Protein AF-A0A376CNJ5-F1 (afdb_monomer_lite)

Secondary structure (DSSP, 8-state):
---B-TT--------TTSSGGGHHHHHHHHHHHHTTS--SHHHHHHHHHHHHHSTT-TTTT---SSHHHHHHHHHHHTTTTTTSEEETTEEE-HHHHHHHTSSSHHHHHHHHHHH--SSBTTBPBPTT---------S---

Radius of gyration: 15.8 Å; chains: 1; bounding box: 38×42×33 Å

Organism: NCBI:txid35756

Sequence (141 aa):
MATIDKRTKTLFFITSPRTPLRMIPEIELLVTRFTGADWDNKTQKAFMNVLVQTEHFQSANKNPRDPAFSARDRINRAPKALGFVNLDPVQLTDAGKELLSGQLEHEALLRQMLKFQLPSPYHKKNSNSRVVFGSNHILKF

Structure (mmCIF, N/CA/C/O backbone):
data_AF-A0A376CNJ5-F1
#
_entry.id   AF-A0A376CNJ5-F1
#
loop_
_atom_site.group_PDB
_atom_site.id
_atom_site.type_symbol
_atom_site.label_atom_id
_atom_site.label_alt_id
_atom_site.label_comp_id
_atom_site.label_asym_id
_atom_site.label_entity_id
_atom_site.label_seq_id
_atom_site.pdbx_PDB_ins_code
_atom_site.Cartn_x
_atom_site.Cartn_y
_atom_site.Cartn_z
_atom_site.occupancy
_atom_site.B_iso_or_equiv
_atom_site.auth_seq_id
_atom_site.auth_comp_id
_atom_site.auth_asym_id
_atom_site.auth_atom_id
_atom_site.pdbx_PDB_model_num
ATOM 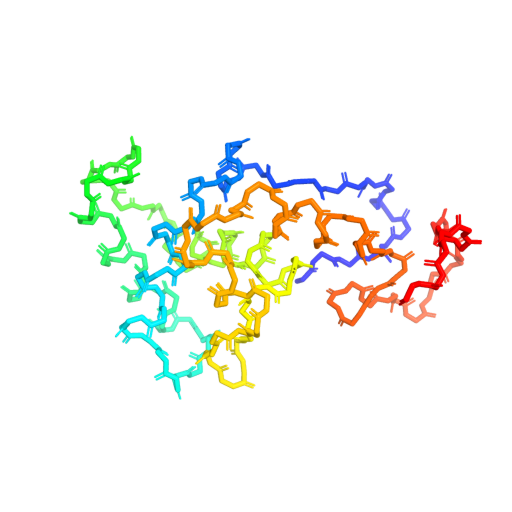1 N N . MET A 1 1 ? 10.363 -2.498 -9.770 1.00 50.72 1 MET A N 1
ATOM 2 C CA . MET A 1 1 ? 10.311 -3.254 -8.498 1.00 50.72 1 MET A CA 1
ATOM 3 C C . MET A 1 1 ? 11.709 -3.238 -7.904 1.00 50.72 1 MET A C 1
ATOM 5 O O . MET A 1 1 ? 12.654 -3.307 -8.686 1.00 50.72 1 MET A O 1
ATOM 9 N N . ALA A 1 2 ? 11.864 -3.074 -6.586 1.00 55.56 2 ALA A N 1
ATOM 10 C CA . ALA A 1 2 ? 13.186 -3.159 -5.966 1.00 55.56 2 ALA A CA 1
ATOM 11 C C . ALA A 1 2 ? 13.730 -4.575 -6.210 1.00 55.56 2 ALA A C 1
ATOM 13 O O . ALA A 1 2 ? 13.117 -5.559 -5.808 1.00 55.56 2 ALA A O 1
ATOM 14 N N . THR A 1 3 ? 14.811 -4.674 -6.977 1.00 57.44 3 THR A N 1
ATOM 15 C CA . THR A 1 3 ? 15.398 -5.953 -7.385 1.00 57.44 3 THR A CA 1
ATOM 16 C C . THR A 1 3 ? 16.701 -6.126 -6.630 1.00 57.44 3 THR A C 1
ATOM 18 O O . THR A 1 3 ? 17.476 -5.179 -6.513 1.00 57.44 3 THR A O 1
ATOM 21 N N . ILE A 1 4 ? 16.946 -7.330 -6.118 1.00 63.38 4 ILE A N 1
ATOM 22 C CA . ILE A 1 4 ? 18.213 -7.654 -5.463 1.00 63.38 4 ILE A CA 1
ATOM 23 C C . ILE A 1 4 ? 19.256 -7.867 -6.569 1.00 63.38 4 ILE A C 1
ATOM 25 O O . ILE A 1 4 ? 19.346 -8.951 -7.155 1.00 63.38 4 ILE A O 1
ATOM 29 N N . ASP A 1 5 ? 19.997 -6.807 -6.888 1.00 56.41 5 ASP A N 1
ATOM 30 C CA . ASP A 1 5 ? 21.039 -6.782 -7.919 1.00 56.41 5 ASP A CA 1
ATOM 31 C C . ASP A 1 5 ? 22.445 -6.645 -7.307 1.00 56.41 5 ASP A C 1
ATOM 33 O O . ASP A 1 5 ? 22.628 -6.082 -6.230 1.00 56.41 5 ASP A O 1
ATOM 37 N N . LYS A 1 6 ? 23.467 -7.143 -8.013 1.00 56.78 6 LYS A N 1
ATOM 38 C CA . LYS A 1 6 ? 24.875 -7.084 -7.587 1.00 56.78 6 LYS A CA 1
ATOM 39 C C . LYS A 1 6 ? 25.387 -5.647 -7.423 1.00 56.78 6 LYS A C 1
ATOM 41 O O . LYS A 1 6 ? 26.321 -5.440 -6.650 1.00 56.78 6 LYS A O 1
ATOM 46 N N . ARG A 1 7 ? 24.811 -4.678 -8.152 1.00 58.34 7 ARG A N 1
ATOM 47 C CA . ARG A 1 7 ? 25.233 -3.265 -8.143 1.00 58.34 7 ARG A CA 1
ATOM 48 C C . ARG A 1 7 ? 24.746 -2.491 -6.918 1.00 58.34 7 ARG A C 1
ATOM 50 O O . ARG A 1 7 ? 25.447 -1.600 -6.455 1.00 58.34 7 ARG A O 1
ATOM 57 N N . THR A 1 8 ? 23.585 -2.837 -6.370 1.00 58.06 8 THR A N 1
ATOM 58 C CA . THR A 1 8 ? 22.978 -2.142 -5.226 1.00 58.06 8 THR A CA 1
ATOM 59 C C . THR A 1 8 ? 22.834 -3.102 -4.050 1.00 58.06 8 THR A C 1
ATOM 61 O O . THR A 1 8 ? 21.869 -3.859 -3.969 1.00 58.06 8 THR A O 1
ATOM 64 N N . LYS A 1 9 ? 23.804 -3.069 -3.126 1.00 68.19 9 LYS A N 1
ATOM 65 C CA . LYS A 1 9 ? 23.837 -3.891 -1.900 1.00 68.19 9 LYS A CA 1
ATOM 66 C C . LYS A 1 9 ? 23.138 -3.206 -0.718 1.00 68.19 9 LYS A C 1
ATOM 68 O O . LYS A 1 9 ? 23.671 -3.177 0.386 1.00 68.19 9 LYS A O 1
ATOM 73 N N . THR A 1 10 ? 21.982 -2.596 -0.948 1.00 68.12 10 THR A N 1
ATOM 74 C CA . THR A 1 10 ? 21.297 -1.775 0.059 1.00 68.12 10 THR A CA 1
ATOM 75 C C . THR A 1 10 ? 19.902 -2.308 0.337 1.00 68.12 10 THR A C 1
ATOM 77 O O . THR A 1 10 ? 19.107 -2.495 -0.586 1.00 68.12 10 THR A O 1
ATOM 80 N N . LEU A 1 11 ? 19.602 -2.517 1.620 1.00 67.88 11 LEU A N 1
ATOM 81 C CA . LEU A 1 11 ? 18.238 -2.710 2.092 1.00 67.88 11 LEU A CA 1
ATOM 82 C C . LEU A 1 11 ? 17.551 -1.343 2.103 1.00 67.88 11 LEU A C 1
ATOM 84 O O . LEU A 1 11 ? 18.070 -0.393 2.687 1.00 67.88 11 LEU A O 1
ATOM 88 N N . PHE A 1 12 ? 16.403 -1.229 1.443 1.00 66.81 12 PHE A N 1
ATOM 89 C CA . PHE A 1 12 ? 15.610 -0.006 1.476 1.00 66.81 12 PHE A CA 1
ATOM 90 C C . PHE A 1 12 ? 14.445 -0.190 2.435 1.00 66.81 12 PHE A C 1
ATOM 92 O O . PHE A 1 12 ? 13.752 -1.203 2.381 1.00 66.81 12 PHE A O 1
ATOM 99 N N . PHE A 1 13 ? 14.233 0.809 3.285 1.00 68.00 13 PHE A N 1
ATOM 100 C CA . PHE A 1 13 ? 13.078 0.879 4.168 1.00 68.00 13 PHE A CA 1
ATOM 101 C C . PHE A 1 13 ? 12.139 2.006 3.730 1.00 68.00 13 PHE A C 1
ATOM 103 O O . PHE A 1 13 ? 12.463 2.807 2.848 1.00 68.00 13 PHE A O 1
ATOM 110 N N . ILE A 1 14 ? 10.949 2.038 4.314 1.00 71.38 14 ILE A N 1
ATOM 111 C CA . ILE A 1 14 ? 9.869 2.941 3.924 1.00 71.38 14 ILE A CA 1
ATOM 112 C C . ILE A 1 14 ? 10.231 4.393 4.273 1.00 71.38 14 ILE A C 1
ATOM 114 O O . ILE A 1 14 ? 10.448 4.746 5.428 1.00 71.38 14 ILE A O 1
ATOM 118 N N . THR A 1 15 ? 10.362 5.248 3.258 1.00 68.69 15 THR A N 1
ATOM 119 C CA . THR A 1 15 ? 10.701 6.675 3.436 1.00 68.69 15 THR A CA 1
ATOM 120 C C . THR A 1 15 ? 9.544 7.606 3.096 1.00 68.69 15 THR A C 1
ATOM 122 O O . THR A 1 15 ? 9.637 8.811 3.323 1.00 68.69 15 THR A O 1
ATOM 125 N N . SER A 1 16 ? 8.454 7.063 2.556 1.00 69.75 16 SER A N 1
ATOM 126 C CA . SER A 1 16 ? 7.263 7.798 2.134 1.00 69.75 16 SER A CA 1
ATOM 127 C C . SER A 1 16 ? 6.023 6.956 2.441 1.00 69.75 16 SER A C 1
ATOM 129 O O . SER A 1 16 ? 5.628 6.155 1.597 1.00 69.75 16 SER A O 1
ATOM 131 N N . PRO A 1 17 ? 5.440 7.102 3.644 1.00 75.12 17 PRO A N 1
ATOM 132 C CA . PRO A 1 17 ? 5.838 8.015 4.726 1.00 75.12 17 PRO A CA 1
ATOM 133 C C . PRO A 1 17 ? 6.987 7.481 5.611 1.00 75.12 17 PRO A C 1
ATOM 135 O O . PRO A 1 17 ? 7.089 6.286 5.857 1.00 75.12 17 PRO A O 1
ATOM 138 N N . ARG A 1 18 ? 7.836 8.380 6.151 1.00 79.31 18 ARG A N 1
ATOM 139 C CA . ARG A 1 18 ? 8.865 8.032 7.169 1.00 79.31 18 ARG A CA 1
ATOM 140 C C . ARG A 1 18 ? 8.260 7.597 8.508 1.00 79.31 18 ARG A C 1
ATOM 142 O O . ARG A 1 18 ? 8.926 6.948 9.304 1.00 79.31 18 ARG A O 1
ATOM 149 N N . THR A 1 19 ? 7.014 7.989 8.760 1.00 85.75 19 THR A N 1
ATOM 150 C CA . THR A 1 19 ? 6.206 7.520 9.888 1.00 85.75 19 THR A CA 1
ATOM 151 C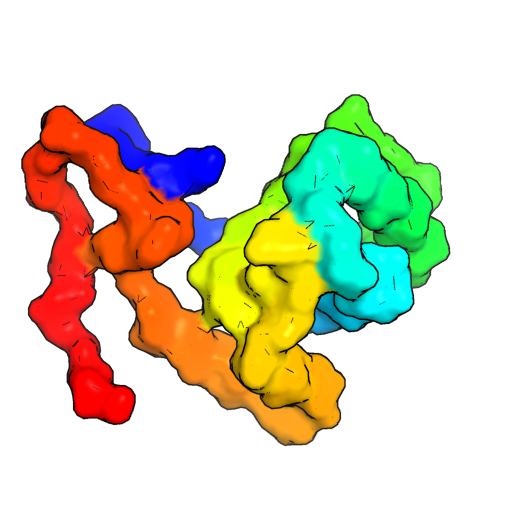 C . THR A 1 19 ? 5.295 6.413 9.359 1.00 85.75 19 THR A C 1
ATOM 153 O O . THR A 1 19 ? 4.366 6.750 8.625 1.00 85.75 19 THR A O 1
ATOM 156 N N . PRO A 1 20 ? 5.531 5.131 9.688 1.00 84.50 20 PRO A N 1
ATOM 157 C CA . PRO A 1 20 ? 4.865 4.006 9.031 1.00 84.50 20 PRO A CA 1
ATOM 158 C C . PRO A 1 20 ? 3.338 4.097 9.038 1.00 84.50 20 PRO A C 1
ATOM 160 O O . PRO A 1 20 ? 2.714 3.959 7.996 1.00 84.50 20 PRO A O 1
ATOM 163 N N . LEU A 1 21 ? 2.738 4.434 10.181 1.00 89.44 21 LEU A N 1
ATOM 164 C CA . LEU A 1 21 ? 1.280 4.480 10.350 1.00 89.44 21 LEU A CA 1
ATOM 165 C C . LEU A 1 21 ? 0.593 5.564 9.512 1.00 89.44 21 LEU A C 1
ATOM 167 O O . LEU A 1 21 ? -0.597 5.472 9.247 1.00 89.44 21 LEU A O 1
ATOM 171 N N . ARG A 1 22 ? 1.334 6.549 8.985 1.00 88.62 22 ARG A N 1
ATOM 172 C CA . ARG A 1 22 ? 0.760 7.514 8.033 1.00 88.62 22 ARG A CA 1
ATOM 173 C C . ARG A 1 22 ? 0.328 6.869 6.715 1.00 88.62 22 ARG A C 1
ATOM 175 O O . ARG A 1 22 ? -0.358 7.522 5.941 1.00 88.62 22 ARG A O 1
ATOM 182 N N . MET A 1 23 ? 0.710 5.617 6.451 1.00 90.81 23 MET A N 1
ATOM 183 C CA . MET A 1 23 ? 0.211 4.878 5.295 1.00 90.81 23 MET A CA 1
ATOM 184 C C . MET A 1 23 ? -1.222 4.363 5.490 1.00 90.81 23 MET A C 1
ATOM 186 O O . MET A 1 23 ? -1.855 4.040 4.497 1.00 90.81 23 MET A O 1
ATOM 190 N N . ILE A 1 24 ? -1.746 4.298 6.722 1.00 92.56 24 ILE A N 1
ATOM 191 C CA . ILE A 1 24 ? -3.114 3.832 7.018 1.00 92.56 24 ILE A CA 1
ATOM 192 C C . ILE A 1 24 ? -4.171 4.620 6.225 1.00 92.56 24 ILE A C 1
ATOM 194 O O . ILE A 1 24 ? -4.875 3.988 5.437 1.00 92.56 24 ILE A O 1
ATOM 198 N N . PRO A 1 25 ? -4.238 5.967 6.307 1.00 91.75 25 PRO A N 1
ATOM 199 C CA . PRO A 1 25 ? -5.205 6.733 5.516 1.00 91.75 25 PRO A CA 1
ATOM 200 C C . PRO A 1 25 ? -4.965 6.615 4.001 1.00 91.75 25 PRO A C 1
ATOM 202 O O . PRO A 1 25 ? -5.906 6.682 3.214 1.00 91.75 25 PRO A O 1
ATOM 205 N N . GLU A 1 26 ? -3.716 6.403 3.562 1.00 92.44 26 GLU A N 1
ATOM 206 C CA . GLU A 1 26 ? -3.408 6.172 2.142 1.00 92.44 26 GLU A CA 1
ATOM 207 C C . GLU A 1 26 ? -3.943 4.807 1.661 1.00 92.44 26 GLU A C 1
ATOM 209 O O . GLU A 1 26 ? -4.482 4.708 0.557 1.00 92.44 26 GLU A O 1
ATOM 214 N N . ILE A 1 27 ? -3.820 3.762 2.490 1.00 94.31 27 ILE A N 1
ATOM 215 C CA . ILE A 1 27 ? -4.353 2.420 2.224 1.00 94.31 27 ILE A CA 1
ATOM 216 C C . ILE A 1 27 ? -5.878 2.462 2.211 1.00 94.31 27 ILE A C 1
ATOM 218 O O . ILE A 1 27 ? -6.475 1.952 1.268 1.00 94.31 27 ILE A O 1
ATOM 222 N N . GLU A 1 28 ? -6.501 3.087 3.209 1.00 94.50 28 GLU A N 1
ATOM 223 C CA . GLU A 1 28 ? -7.956 3.225 3.302 1.00 94.50 28 GLU A CA 1
ATOM 224 C C . GLU A 1 28 ? -8.534 3.922 2.064 1.00 94.50 28 GLU A C 1
ATOM 226 O O . GLU A 1 28 ? -9.489 3.430 1.454 1.00 94.50 28 GLU A O 1
ATOM 231 N N . LEU A 1 29 ? -7.904 5.016 1.623 1.00 94.50 29 LEU A N 1
ATOM 232 C CA . LEU A 1 29 ? -8.283 5.712 0.397 1.00 94.50 29 LEU A CA 1
ATOM 233 C C . LEU A 1 29 ? -8.169 4.803 -0.834 1.00 94.50 29 LEU A C 1
ATOM 235 O O . LEU A 1 29 ? -9.076 4.778 -1.673 1.00 94.50 29 LEU A O 1
ATOM 239 N N . LEU A 1 30 ? -7.060 4.062 -0.942 1.00 95.38 30 LEU A N 1
ATOM 240 C CA . LEU A 1 30 ? -6.810 3.140 -2.044 1.00 95.38 30 LEU A CA 1
ATOM 241 C C . LEU A 1 30 ? -7.928 2.096 -2.144 1.00 95.38 30 LEU A C 1
ATOM 243 O O . LEU A 1 30 ? -8.511 1.930 -3.215 1.00 95.38 30 LEU A O 1
ATOM 247 N N . VAL A 1 31 ? -8.266 1.423 -1.043 1.00 94.69 31 VAL A N 1
ATOM 248 C CA . VAL A 1 31 ? -9.273 0.352 -1.073 1.00 94.69 31 VAL A CA 1
ATOM 249 C C . VAL A 1 31 ? -10.696 0.887 -1.197 1.00 94.69 31 VAL A C 1
ATOM 251 O O . VAL A 1 31 ? -11.506 0.296 -1.905 1.00 94.69 31 VAL A O 1
ATOM 254 N N . THR A 1 32 ? -11.001 2.049 -0.625 1.00 94.94 32 THR A N 1
ATOM 255 C CA . THR A 1 32 ? -12.341 2.647 -0.739 1.00 94.94 32 THR A CA 1
ATOM 256 C C . THR A 1 32 ? -12.671 3.059 -2.176 1.00 94.94 32 THR A C 1
ATOM 258 O O . THR A 1 32 ? -13.824 2.983 -2.594 1.00 94.94 32 THR A O 1
ATOM 261 N N . ARG A 1 33 ? -11.677 3.517 -2.949 1.00 94.69 33 ARG A N 1
ATOM 262 C CA . ARG A 1 33 ? -11.907 4.119 -4.275 1.00 94.69 33 ARG A CA 1
ATOM 263 C C . ARG A 1 33 ? -11.458 3.264 -5.455 1.00 94.69 33 ARG A C 1
ATOM 265 O O . ARG A 1 33 ? -11.956 3.482 -6.556 1.00 94.69 33 ARG A O 1
ATOM 272 N N . PHE A 1 34 ? -10.526 2.336 -5.251 1.00 95.81 34 PHE A N 1
ATOM 273 C CA . PHE A 1 34 ? -9.869 1.611 -6.343 1.00 95.81 34 PHE A CA 1
ATOM 274 C C . PHE A 1 34 ? -9.921 0.086 -6.200 1.00 95.81 34 PHE A C 1
ATOM 276 O O . PHE A 1 34 ? -9.294 -0.600 -7.002 1.00 95.81 34 PHE A O 1
ATOM 283 N N . THR A 1 35 ? -10.661 -0.470 -5.230 1.00 96.44 35 THR A N 1
ATOM 284 C CA . THR A 1 35 ? -10.815 -1.932 -5.116 1.00 96.44 35 THR A CA 1
ATOM 285 C C . THR A 1 35 ? -11.356 -2.539 -6.412 1.00 96.44 35 THR A C 1
ATOM 287 O O . THR A 1 35 ? -12.323 -2.046 -6.986 1.00 96.44 35 THR A O 1
ATOM 290 N N . GLY A 1 36 ? -10.723 -3.623 -6.866 1.00 95.12 36 GLY A N 1
ATOM 291 C CA . GLY A 1 36 ? -11.069 -4.328 -8.101 1.00 95.12 36 GLY A CA 1
ATOM 292 C C . GLY A 1 36 ? -10.475 -3.722 -9.376 1.00 95.12 36 GLY A C 1
ATOM 293 O O . GLY A 1 36 ? -10.586 -4.342 -10.427 1.00 95.12 36 GLY A O 1
ATOM 294 N N . ALA A 1 37 ? -9.824 -2.558 -9.301 1.00 94.38 37 ALA A N 1
ATOM 295 C CA . ALA A 1 37 ? -9.127 -1.968 -10.438 1.00 94.38 37 ALA A CA 1
ATOM 296 C C . ALA A 1 37 ? -7.691 -2.504 -10.570 1.00 94.38 37 ALA A C 1
ATOM 298 O O . ALA A 1 37 ? -7.049 -2.855 -9.577 1.00 94.38 37 ALA A O 1
ATOM 299 N N . ASP A 1 38 ? -7.159 -2.493 -11.791 1.00 93.88 38 ASP A N 1
ATOM 300 C CA . ASP A 1 38 ? -5.754 -2.810 -12.051 1.00 93.88 38 ASP A CA 1
ATOM 301 C C . ASP A 1 38 ? -4.849 -1.651 -11.618 1.00 93.88 38 ASP A C 1
ATOM 303 O O . ASP A 1 38 ? -5.139 -0.479 -11.882 1.00 93.88 38 ASP A O 1
ATOM 307 N N . TRP A 1 39 ? -3.718 -1.943 -10.972 1.00 95.12 39 TRP A N 1
ATOM 308 C CA . TRP A 1 39 ? -2.781 -0.911 -10.511 1.00 95.12 39 TRP A CA 1
ATOM 309 C C . TRP A 1 39 ? -1.823 -0.421 -11.611 1.00 95.12 39 TRP A C 1
ATOM 311 O O . TRP A 1 39 ? -0.595 -0.566 -11.531 1.00 95.12 39 TRP A O 1
ATOM 321 N N . ASP A 1 40 ? -2.392 0.169 -12.657 1.00 94.25 40 ASP A N 1
ATOM 322 C CA . ASP A 1 40 ? -1.706 0.687 -13.835 1.00 94.25 40 ASP A CA 1
ATOM 323 C C . ASP A 1 40 ? -1.374 2.194 -13.743 1.00 94.25 40 ASP A C 1
ATOM 325 O O . ASP A 1 40 ? -1.575 2.862 -12.729 1.00 94.25 40 ASP A O 1
ATOM 329 N N . ASN A 1 41 ? -0.825 2.765 -14.820 1.00 94.56 41 ASN A N 1
ATOM 330 C CA . ASN A 1 41 ? -0.468 4.188 -14.856 1.00 94.56 41 ASN A CA 1
ATOM 331 C C . ASN A 1 41 ? -1.686 5.114 -14.656 1.00 94.56 41 ASN A C 1
ATOM 333 O O . ASN A 1 41 ? -1.546 6.202 -14.093 1.00 94.56 41 ASN A O 1
ATOM 337 N N . LYS A 1 42 ? -2.872 4.699 -15.120 1.00 95.06 42 LYS A N 1
ATOM 338 C CA . LYS A 1 42 ? -4.103 5.489 -15.049 1.00 95.06 42 LYS A CA 1
ATOM 339 C C . LYS A 1 42 ? -4.630 5.518 -13.618 1.00 95.06 42 LYS A C 1
ATOM 341 O O . LYS A 1 42 ? -4.893 6.607 -13.104 1.00 95.06 42 LYS A O 1
ATOM 346 N N . THR A 1 43 ? -4.725 4.366 -12.957 1.00 94.94 43 THR A N 1
ATOM 347 C CA . THR A 1 43 ? -5.176 4.281 -11.560 1.00 94.94 43 THR A CA 1
ATOM 348 C C . THR A 1 43 ? -4.170 4.906 -10.601 1.00 94.94 43 THR A C 1
ATOM 350 O O . THR A 1 43 ? -4.580 5.634 -9.702 1.00 94.94 43 THR A O 1
ATOM 353 N N . GLN A 1 44 ? -2.864 4.772 -10.855 1.00 94.81 44 GLN A N 1
ATOM 354 C CA . GLN A 1 44 ? -1.816 5.457 -10.084 1.00 94.81 44 GLN A CA 1
ATOM 355 C C . GLN A 1 44 ? -1.968 6.987 -10.122 1.00 94.81 44 GLN A C 1
ATOM 357 O O . GLN A 1 44 ? -1.898 7.647 -9.083 1.00 94.81 44 GLN A O 1
ATOM 362 N N . LYS A 1 45 ? -2.207 7.573 -11.305 1.00 94.50 45 LYS A N 1
ATOM 363 C CA . LYS A 1 45 ? -2.451 9.022 -11.438 1.00 94.50 45 LYS A CA 1
ATOM 364 C C . LYS A 1 45 ? -3.743 9.445 -10.748 1.00 94.50 45 LYS A C 1
ATOM 366 O O . LYS A 1 45 ? -3.747 10.449 -10.041 1.00 94.50 45 LYS A O 1
ATOM 371 N N . ALA A 1 46 ? -4.820 8.683 -10.940 1.00 94.19 46 ALA A N 1
ATOM 372 C CA . ALA A 1 46 ? -6.109 8.963 -10.316 1.00 94.19 46 ALA A CA 1
ATOM 373 C C . ALA A 1 46 ? -6.012 8.931 -8.783 1.00 94.19 46 ALA A C 1
ATOM 375 O O . ALA A 1 46 ? -6.472 9.862 -8.128 1.00 94.19 46 ALA A O 1
ATOM 376 N N . PHE A 1 47 ? -5.339 7.924 -8.221 1.00 94.56 47 PHE A N 1
ATOM 377 C CA . PHE A 1 47 ? -5.068 7.828 -6.790 1.00 94.56 47 PHE A CA 1
ATOM 378 C C . PHE A 1 47 ? -4.316 9.054 -6.274 1.00 94.56 47 PHE A C 1
ATOM 380 O O . PHE A 1 47 ? -4.743 9.662 -5.298 1.00 94.56 47 PHE A O 1
ATOM 387 N N . MET A 1 48 ? -3.237 9.467 -6.951 1.00 91.75 48 MET A N 1
ATOM 388 C CA . MET A 1 48 ? -2.464 10.632 -6.517 1.00 91.75 48 MET A CA 1
ATOM 389 C C . MET A 1 48 ? -3.296 11.919 -6.555 1.00 91.75 48 MET A C 1
ATOM 391 O O . MET A 1 48 ? -3.211 12.718 -5.629 1.00 91.75 48 MET A O 1
ATOM 395 N N . ASN A 1 49 ? -4.129 12.109 -7.582 1.00 90.31 49 ASN A N 1
ATOM 396 C CA . ASN A 1 49 ? -4.996 13.286 -7.688 1.00 90.31 49 ASN A CA 1
ATOM 397 C C . ASN A 1 49 ? -5.985 13.383 -6.520 1.00 90.31 49 ASN A C 1
ATOM 399 O O . ASN A 1 49 ? -6.220 14.478 -6.019 1.00 90.31 49 ASN A O 1
ATOM 403 N N . VAL A 1 50 ? -6.538 12.251 -6.074 1.00 91.19 50 VAL A N 1
ATOM 404 C CA . VAL A 1 50 ? -7.420 12.214 -4.899 1.00 91.19 50 VAL A CA 1
ATOM 405 C C . VAL A 1 50 ? -6.610 12.404 -3.613 1.00 91.19 50 VAL A C 1
ATOM 407 O O . VAL A 1 50 ? -7.004 13.179 -2.748 1.00 91.19 50 VAL A O 1
ATOM 410 N N . LEU A 1 51 ? -5.438 11.771 -3.506 1.00 89.38 51 LEU A N 1
ATOM 411 C CA . LEU A 1 51 ? -4.595 11.839 -2.312 1.00 89.38 51 LEU A CA 1
ATOM 412 C C . LEU A 1 51 ? -4.083 13.264 -2.016 1.00 89.38 51 LEU A C 1
ATOM 414 O O . LEU A 1 51 ? -3.983 13.644 -0.852 1.00 89.38 51 LEU A O 1
ATOM 418 N N . VAL A 1 52 ? -3.783 14.077 -3.036 1.00 86.94 52 VAL A N 1
ATOM 419 C CA . VAL A 1 52 ? -3.365 15.486 -2.841 1.00 86.94 52 VAL A CA 1
ATOM 420 C C . VAL A 1 52 ? -4.489 16.356 -2.265 1.00 86.94 52 VAL A C 1
ATOM 422 O O . VAL A 1 52 ? -4.197 17.367 -1.626 1.00 86.94 52 VAL A O 1
ATOM 425 N N . GLN A 1 53 ? -5.751 15.977 -2.491 1.00 82.19 53 GLN A N 1
ATOM 426 C CA . GLN A 1 53 ? -6.927 16.699 -1.993 1.00 82.19 53 GLN A CA 1
ATOM 427 C C . GLN A 1 53 ? -7.256 16.352 -0.535 1.00 82.19 53 GLN A C 1
ATOM 429 O O . GLN A 1 53 ? -7.952 17.113 0.129 1.00 82.19 53 GLN A O 1
ATOM 434 N N . THR A 1 54 ? -6.764 15.222 -0.021 1.00 79.31 54 THR A N 1
ATOM 435 C CA . THR A 1 54 ? -6.939 14.837 1.386 1.00 79.31 54 THR A CA 1
ATOM 436 C C . THR A 1 54 ? -6.022 15.624 2.324 1.00 79.31 54 THR A C 1
ATOM 438 O O . THR A 1 54 ? -4.826 15.772 2.071 1.00 79.31 54 THR A O 1
ATOM 441 N N . GLU A 1 55 ? -6.562 16.038 3.473 1.00 66.50 55 GLU A N 1
ATOM 442 C CA . GLU A 1 55 ? -5.859 16.819 4.506 1.00 66.50 55 GLU A CA 1
ATOM 443 C C . GLU A 1 55 ? -4.619 16.112 5.080 1.00 66.50 55 GLU A C 1
ATOM 445 O O . GLU A 1 55 ? -3.667 16.749 5.527 1.00 66.50 55 GLU A O 1
ATOM 450 N N . HIS A 1 56 ? -4.589 14.779 5.028 1.00 64.94 56 HIS A N 1
ATOM 451 C CA . HIS A 1 56 ? -3.490 13.966 5.552 1.00 64.94 56 HIS A CA 1
ATOM 452 C C . HIS A 1 56 ? -2.211 14.016 4.698 1.00 64.94 56 HIS A C 1
ATOM 454 O O . HIS A 1 56 ? -1.156 13.532 5.126 1.00 64.94 56 HIS A O 1
ATOM 460 N N . PHE A 1 57 ? -2.265 14.606 3.500 1.00 68.88 57 PHE A N 1
ATOM 461 C CA . PHE A 1 57 ? -1.099 14.746 2.642 1.00 68.88 57 PHE A CA 1
ATOM 462 C C . PHE A 1 57 ? -0.277 15.982 3.032 1.00 68.88 57 PHE A C 1
ATOM 464 O O . PHE A 1 57 ? -0.702 17.118 2.865 1.00 68.88 57 PHE A O 1
ATOM 471 N N . GLN A 1 58 ? 0.961 15.772 3.497 1.00 62.06 58 GLN A N 1
ATOM 472 C CA . GLN A 1 58 ? 1.877 16.838 3.959 1.00 62.06 58 GLN A CA 1
ATOM 473 C C . GLN A 1 58 ? 2.203 17.915 2.909 1.00 62.06 58 GLN A C 1
ATOM 475 O O . GLN A 1 58 ? 2.769 18.951 3.243 1.00 62.06 58 GLN A O 1
ATOM 480 N N . SER A 1 59 ? 1.899 17.668 1.636 1.00 59.12 59 SER A N 1
ATOM 481 C CA . SER A 1 59 ? 2.012 18.651 0.554 1.00 59.12 59 SER A CA 1
ATOM 482 C C . SER A 1 59 ? 0.648 18.924 -0.073 1.00 59.12 59 SER A C 1
ATOM 484 O O . SER A 1 59 ? 0.532 18.952 -1.301 1.00 59.12 59 SER A O 1
ATOM 486 N N . ALA A 1 60 ? -0.381 19.057 0.772 1.00 56.44 60 ALA A N 1
ATOM 487 C CA . ALA A 1 60 ? -1.735 19.417 0.374 1.00 56.44 60 ALA A CA 1
ATOM 488 C C . ALA A 1 60 ? -1.690 20.530 -0.684 1.00 56.44 60 ALA A C 1
ATOM 490 O O . ALA A 1 60 ? -0.946 21.505 -0.550 1.00 56.44 60 ALA A O 1
ATOM 491 N N . ASN A 1 61 ? -2.444 20.342 -1.766 1.00 58.44 61 ASN A N 1
ATOM 492 C CA . ASN A 1 61 ? -2.542 21.261 -2.907 1.00 58.44 61 ASN A CA 1
ATOM 493 C C . ASN A 1 61 ? -1.314 21.375 -3.834 1.00 58.44 61 ASN A C 1
ATOM 495 O O . ASN A 1 61 ? -1.307 22.237 -4.714 1.00 58.44 61 ASN A O 1
ATOM 499 N N . LYS A 1 62 ? -0.298 20.502 -3.727 1.00 65.56 62 LYS A N 1
ATOM 500 C CA . LYS A 1 62 ? 0.792 20.430 -4.719 1.00 65.56 62 LYS A CA 1
ATOM 501 C C . LYS A 1 62 ? 0.857 19.069 -5.400 1.00 65.56 62 LYS A C 1
ATOM 503 O O . LYS A 1 62 ? 1.343 18.090 -4.834 1.00 65.56 62 LYS A O 1
ATOM 508 N N . ASN A 1 63 ? 0.444 19.039 -6.666 1.00 71.75 63 ASN A N 1
ATOM 509 C CA . ASN A 1 63 ? 0.615 17.860 -7.504 1.00 71.75 63 ASN A CA 1
ATOM 510 C C . ASN A 1 63 ? 2.111 17.546 -7.687 1.00 71.75 63 ASN A C 1
ATOM 512 O O . ASN A 1 63 ? 2.894 18.446 -8.018 1.00 71.75 63 ASN A O 1
ATOM 516 N N . PRO A 1 64 ? 2.533 16.285 -7.485 1.00 80.06 64 PRO A N 1
ATOM 517 C CA . PRO A 1 64 ? 3.898 15.878 -7.776 1.00 80.06 64 PRO A CA 1
ATOM 518 C C . PRO A 1 64 ? 4.230 16.085 -9.255 1.00 80.06 64 PRO A C 1
ATOM 520 O O . PRO A 1 64 ? 3.369 15.935 -10.119 1.00 80.06 64 PRO A O 1
ATOM 523 N N . ARG A 1 65 ? 5.507 16.346 -9.561 1.00 83.56 65 ARG A N 1
ATOM 524 C CA . ARG A 1 65 ? 5.997 16.443 -10.949 1.00 83.56 65 ARG A CA 1
ATOM 525 C C . ARG A 1 65 ? 5.721 15.167 -11.752 1.00 83.56 65 ARG A C 1
ATOM 527 O O . ARG A 1 65 ? 5.457 15.244 -12.945 1.00 83.56 65 ARG A O 1
ATOM 534 N N . ASP A 1 66 ? 5.777 14.015 -11.084 1.00 89.62 66 ASP A N 1
ATOM 535 C CA . ASP A 1 66 ? 5.358 12.723 -11.624 1.00 89.62 66 ASP A CA 1
ATOM 536 C C . ASP A 1 66 ? 4.378 12.048 -10.641 1.00 89.62 66 ASP A C 1
ATOM 538 O O . ASP A 1 66 ? 4.805 11.419 -9.660 1.00 89.62 66 ASP A O 1
ATOM 542 N N . PRO A 1 67 ? 3.057 12.209 -10.854 1.00 90.50 67 PRO A N 1
ATOM 543 C CA . PRO A 1 67 ? 2.034 11.642 -9.980 1.00 90.50 67 PRO A CA 1
ATOM 544 C C . PRO A 1 67 ? 2.023 10.110 -9.983 1.00 90.50 67 PRO A C 1
ATOM 546 O O . PRO A 1 67 ? 1.852 9.502 -8.929 1.00 90.50 67 PRO A O 1
ATOM 549 N N . ALA A 1 68 ? 2.259 9.482 -11.141 1.00 91.50 68 ALA A N 1
ATOM 550 C CA . ALA A 1 68 ? 2.257 8.025 -11.264 1.00 91.50 68 ALA A CA 1
ATOM 551 C C . ALA A 1 68 ? 3.432 7.410 -10.497 1.00 91.50 68 ALA A C 1
ATOM 553 O O . ALA A 1 68 ? 3.257 6.474 -9.716 1.00 91.50 68 ALA A O 1
ATOM 554 N N . PHE A 1 69 ? 4.632 7.974 -10.671 1.00 89.25 69 PHE A N 1
ATOM 555 C CA . PHE A 1 69 ? 5.806 7.549 -9.918 1.00 89.25 69 PHE A CA 1
ATOM 556 C C . PHE A 1 69 ? 5.600 7.728 -8.413 1.00 89.25 69 PHE A C 1
ATOM 558 O O . PHE A 1 69 ? 5.928 6.824 -7.648 1.00 89.25 69 PHE A O 1
ATOM 565 N N . SER A 1 70 ? 5.024 8.858 -7.998 1.00 88.88 70 SER A N 1
ATOM 566 C CA . SER A 1 70 ? 4.776 9.169 -6.585 1.00 88.88 70 SER A CA 1
ATOM 567 C C . SER A 1 70 ? 3.777 8.203 -5.943 1.00 88.88 70 SER A C 1
ATOM 569 O O . SER A 1 70 ? 4.039 7.692 -4.856 1.00 88.88 70 SER A O 1
ATOM 571 N N . ALA A 1 71 ? 2.672 7.894 -6.630 1.00 91.75 71 ALA A N 1
ATOM 572 C CA . ALA A 1 71 ? 1.710 6.881 -6.194 1.00 91.75 71 ALA A CA 1
ATOM 573 C C . ALA A 1 71 ? 2.357 5.496 -6.087 1.00 91.75 71 ALA A C 1
ATOM 575 O O . ALA A 1 71 ? 2.208 4.802 -5.081 1.00 91.75 71 ALA A O 1
ATOM 576 N N . ARG A 1 72 ? 3.132 5.108 -7.106 1.00 90.25 72 ARG A N 1
ATOM 577 C CA . ARG A 1 72 ? 3.849 3.833 -7.117 1.00 90.25 72 ARG A CA 1
ATOM 578 C C . ARG A 1 72 ? 4.853 3.742 -5.973 1.00 90.25 72 ARG A C 1
ATOM 580 O O . ARG A 1 72 ? 4.981 2.680 -5.380 1.00 90.25 72 ARG A O 1
ATOM 587 N N . ASP A 1 73 ? 5.581 4.815 -5.676 1.00 87.94 73 ASP A N 1
ATOM 588 C CA . ASP A 1 73 ? 6.561 4.837 -4.590 1.00 87.94 73 ASP A CA 1
ATOM 589 C C . ASP A 1 73 ? 5.885 4.603 -3.232 1.00 87.94 73 ASP A C 1
ATOM 591 O O . ASP A 1 73 ? 6.307 3.720 -2.489 1.00 87.94 73 ASP A O 1
ATOM 595 N N . ARG A 1 74 ? 4.772 5.294 -2.968 1.00 89.38 74 ARG A N 1
ATOM 596 C CA . ARG A 1 74 ? 3.994 5.162 -1.727 1.00 89.38 74 ARG A CA 1
ATOM 597 C C . ARG A 1 74 ? 3.394 3.774 -1.554 1.00 89.38 74 ARG A C 1
ATOM 599 O O . ARG A 1 74 ? 3.654 3.112 -0.554 1.00 89.38 74 ARG A O 1
ATOM 606 N N . ILE A 1 75 ? 2.658 3.295 -2.556 1.00 92.12 75 ILE A N 1
ATOM 607 C CA . ILE A 1 75 ? 1.898 2.042 -2.458 1.00 92.12 75 ILE A CA 1
ATOM 608 C C . ILE A 1 75 ? 2.785 0.804 -2.627 1.00 92.12 75 ILE A C 1
ATOM 610 O O . ILE A 1 75 ? 2.571 -0.218 -1.969 1.00 92.12 75 ILE A O 1
ATOM 614 N N . ASN A 1 76 ? 3.828 0.863 -3.460 1.00 89.50 76 ASN A N 1
ATOM 615 C CA . ASN A 1 76 ? 4.649 -0.321 -3.698 1.00 89.50 76 ASN A CA 1
ATOM 616 C C . ASN A 1 76 ? 5.728 -0.521 -2.628 1.00 89.50 76 ASN A C 1
ATOM 618 O O . ASN A 1 76 ? 6.159 -1.660 -2.452 1.00 89.50 76 ASN A O 1
ATOM 622 N N . ARG A 1 77 ? 6.192 0.536 -1.938 1.00 83.44 77 ARG A N 1
ATOM 623 C CA . ARG A 1 77 ? 7.291 0.411 -0.963 1.00 83.44 77 ARG A CA 1
ATOM 624 C C . ARG A 1 77 ? 6.870 -0.031 0.426 1.00 83.44 77 ARG A C 1
ATOM 626 O O . ARG A 1 77 ? 7.652 -0.750 1.035 1.00 83.44 77 ARG A O 1
ATOM 633 N N . ALA A 1 78 ? 5.711 0.398 0.931 1.00 87.25 78 ALA A N 1
ATOM 634 C CA . ALA A 1 78 ? 5.224 -0.041 2.243 1.00 87.25 78 ALA A CA 1
ATOM 635 C C . ALA A 1 78 ? 3.996 -0.948 2.113 1.00 87.25 78 ALA A C 1
ATOM 637 O O . ALA A 1 78 ? 4.138 -2.137 2.400 1.00 87.25 78 ALA A O 1
ATOM 638 N N . PRO A 1 79 ? 2.841 -0.478 1.596 1.00 92.38 79 PRO A N 1
ATOM 639 C CA . PRO A 1 79 ? 1.612 -1.270 1.596 1.00 92.38 79 PRO A CA 1
ATOM 640 C C . PRO A 1 79 ? 1.749 -2.627 0.901 1.00 92.38 79 PRO A C 1
ATOM 642 O O . PRO A 1 79 ? 1.432 -3.657 1.491 1.00 92.38 79 PRO A O 1
ATOM 645 N N . LYS A 1 80 ? 2.277 -2.659 -0.330 1.00 91.94 80 LYS A N 1
ATOM 646 C CA . LYS A 1 80 ? 2.492 -3.921 -1.056 1.00 91.94 80 LYS A CA 1
ATOM 647 C C . LYS A 1 80 ? 3.650 -4.735 -0.483 1.00 91.94 80 LYS A C 1
ATOM 649 O O . LYS A 1 80 ? 3.533 -5.945 -0.336 1.00 91.94 80 LYS A O 1
ATOM 654 N N . ALA A 1 81 ? 4.777 -4.090 -0.182 1.00 87.75 81 ALA A N 1
ATOM 655 C CA . ALA A 1 81 ? 5.986 -4.790 0.256 1.00 87.75 81 ALA A CA 1
ATOM 656 C C . ALA A 1 81 ? 5.811 -5.495 1.611 1.00 87.75 81 ALA A C 1
ATOM 658 O O . ALA A 1 81 ? 6.381 -6.566 1.807 1.00 87.75 81 ALA A O 1
ATOM 659 N N . LEU A 1 82 ? 5.015 -4.904 2.508 1.00 90.25 82 LEU A N 1
ATOM 660 C CA . LEU A 1 82 ? 4.637 -5.467 3.807 1.00 90.25 82 LEU A CA 1
ATOM 661 C C . LEU A 1 82 ? 3.370 -6.336 3.730 1.00 90.25 82 LEU A C 1
ATOM 663 O O . LEU A 1 82 ? 2.927 -6.851 4.746 1.00 90.25 82 LEU A O 1
ATOM 667 N N . GLY A 1 83 ? 2.784 -6.517 2.543 1.00 91.62 83 GLY A N 1
ATOM 668 C CA . GLY A 1 83 ? 1.664 -7.434 2.342 1.00 91.62 83 GLY A CA 1
ATOM 669 C C . GLY A 1 83 ? 0.311 -6.947 2.865 1.00 91.62 83 GLY A C 1
ATOM 670 O O . GLY A 1 83 ?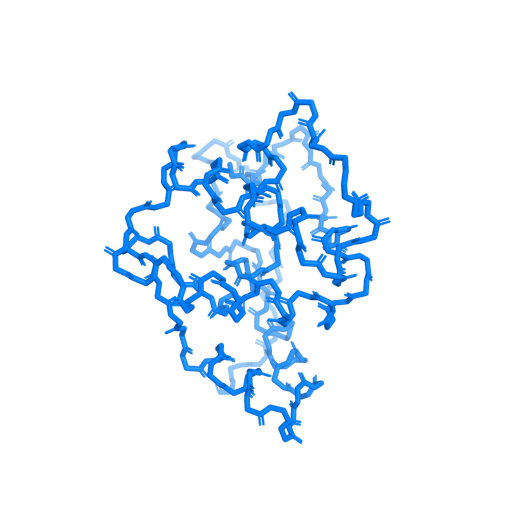 -0.562 -7.777 3.096 1.00 91.62 83 GLY A O 1
ATOM 671 N N . PHE A 1 84 ? 0.100 -5.639 3.029 1.00 94.69 84 PHE A N 1
ATOM 672 C CA . PHE A 1 84 ? -1.198 -5.067 3.420 1.00 94.69 84 PHE A CA 1
ATOM 673 C C . PHE A 1 84 ? -2.192 -4.970 2.256 1.00 94.69 84 PHE A C 1
ATOM 675 O O . PHE A 1 84 ? -3.402 -4.986 2.470 1.00 94.69 84 PHE A O 1
ATOM 682 N N . VAL A 1 85 ? -1.693 -4.879 1.019 1.00 95.50 85 VAL A N 1
ATOM 683 C CA . VAL A 1 85 ? -2.527 -4.786 -0.190 1.00 95.50 85 VAL A CA 1
ATOM 684 C C . VAL A 1 85 ? -2.007 -5.694 -1.302 1.00 95.50 85 VAL A C 1
ATOM 686 O O . VAL A 1 85 ? -0.794 -5.842 -1.483 1.00 95.50 85 VAL A O 1
ATOM 689 N N . ASN A 1 86 ? -2.930 -6.257 -2.079 1.00 93.88 86 ASN A N 1
ATOM 690 C CA . ASN A 1 86 ? -2.661 -6.781 -3.414 1.00 93.88 86 ASN A CA 1
ATOM 691 C C . ASN A 1 86 ? -2.965 -5.686 -4.450 1.00 93.88 86 ASN A C 1
ATOM 693 O O . ASN A 1 86 ? -3.806 -4.830 -4.199 1.00 93.88 86 ASN A O 1
ATOM 697 N N . LEU A 1 87 ? -2.255 -5.680 -5.580 1.00 93.12 87 LEU A N 1
ATOM 698 C CA . LEU A 1 87 ? -2.376 -4.662 -6.638 1.00 93.12 87 LEU A CA 1
ATOM 699 C C . LEU A 1 87 ? -2.766 -5.254 -8.003 1.00 93.12 87 LEU A C 1
ATOM 701 O O . LEU A 1 87 ? -2.745 -4.538 -9.001 1.00 93.12 87 LEU A O 1
ATOM 705 N N . ASP A 1 88 ? -3.068 -6.549 -8.045 1.00 88.56 88 ASP A N 1
ATOM 706 C CA . ASP A 1 88 ? -3.443 -7.285 -9.253 1.00 88.56 88 ASP A CA 1
ATOM 707 C C . ASP A 1 88 ? -4.543 -8.315 -8.915 1.00 88.56 88 ASP A C 1
ATOM 709 O O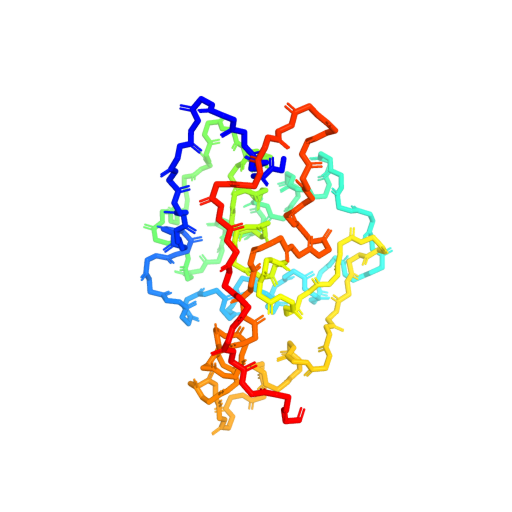 . ASP A 1 88 ? -4.235 -9.473 -8.606 1.00 88.56 88 ASP A O 1
ATOM 713 N N . PRO A 1 89 ? -5.818 -7.885 -8.839 1.00 93.75 89 PRO A N 1
ATOM 714 C CA . PRO A 1 89 ? -6.286 -6.491 -8.807 1.00 93.75 89 PRO A CA 1
ATOM 715 C C . PRO A 1 89 ? -6.080 -5.832 -7.426 1.00 93.75 89 PRO A C 1
ATOM 717 O O . PRO A 1 89 ? -5.679 -6.486 -6.456 1.00 93.75 89 PRO A O 1
ATOM 720 N N . VAL A 1 90 ? -6.347 -4.522 -7.318 1.00 96.12 90 VAL A N 1
ATOM 721 C CA . VAL A 1 90 ? -6.274 -3.778 -6.047 1.00 96.12 90 VAL A CA 1
ATOM 722 C C . VAL A 1 90 ? -7.251 -4.363 -5.031 1.00 96.12 90 VAL A C 1
ATOM 724 O O . VAL A 1 90 ? -8.464 -4.327 -5.237 1.00 96.12 90 VAL A O 1
ATOM 727 N N . GLN A 1 91 ? -6.725 -4.895 -3.928 1.00 96.31 91 GLN A N 1
ATOM 728 C CA . GLN A 1 91 ? -7.504 -5.525 -2.861 1.00 96.31 91 GLN A CA 1
ATOM 729 C C . GLN A 1 91 ? -6.793 -5.409 -1.510 1.00 96.31 91 GLN A C 1
ATOM 731 O O . GLN A 1 91 ? -5.562 -5.413 -1.433 1.00 96.31 91 GLN A O 1
ATOM 736 N N . LEU A 1 92 ? -7.573 -5.353 -0.430 1.00 96.19 92 LEU A N 1
ATOM 737 C CA . LEU A 1 92 ? -7.061 -5.410 0.938 1.00 96.19 92 LEU A CA 1
ATOM 738 C C . LEU A 1 92 ? -6.762 -6.862 1.335 1.00 96.19 92 LEU A C 1
ATOM 740 O O . LEU A 1 92 ? -7.590 -7.746 1.108 1.00 96.19 92 LEU A O 1
ATOM 744 N N . THR A 1 93 ? -5.611 -7.113 1.956 1.00 95.38 93 THR A N 1
ATOM 745 C CA . THR A 1 93 ? -5.303 -8.431 2.541 1.00 95.38 93 THR A CA 1
ATOM 746 C C . THR A 1 93 ? -5.871 -8.542 3.955 1.00 95.38 93 THR A C 1
ATOM 748 O O . THR A 1 93 ? -6.287 -7.544 4.541 1.00 95.38 93 THR A O 1
ATOM 751 N N . ASP A 1 94 ? -5.847 -9.733 4.554 1.00 94.19 94 ASP A N 1
ATOM 752 C CA . ASP A 1 94 ? -6.275 -9.894 5.952 1.00 94.19 94 ASP A CA 1
ATOM 753 C C . ASP A 1 94 ? -5.388 -9.101 6.923 1.00 94.19 94 ASP A C 1
ATOM 755 O O . ASP A 1 94 ? -5.900 -8.424 7.809 1.00 94.19 94 ASP A O 1
ATOM 759 N N . ALA A 1 95 ? -4.076 -9.046 6.672 1.00 93.44 95 ALA A N 1
ATOM 760 C CA . ALA A 1 95 ? -3.169 -8.167 7.413 1.00 93.44 95 ALA A CA 1
ATOM 761 C C . ALA A 1 95 ? -3.511 -6.679 7.227 1.00 93.44 95 ALA A C 1
ATOM 763 O O . ALA A 1 95 ? -3.357 -5.880 8.148 1.00 93.44 95 ALA A O 1
ATOM 764 N N . GLY A 1 96 ? -3.968 -6.295 6.032 1.00 95.00 96 GLY A N 1
ATOM 765 C CA . GLY A 1 96 ? -4.472 -4.952 5.764 1.00 95.00 96 GLY A CA 1
ATOM 766 C C . GLY A 1 96 ? -5.743 -4.640 6.554 1.00 95.00 96 GLY A C 1
ATOM 767 O O . GLY A 1 96 ? -5.852 -3.551 7.106 1.00 95.00 96 GLY A O 1
ATOM 768 N N . LYS A 1 97 ? -6.676 -5.595 6.667 1.00 94.88 97 LYS A N 1
ATOM 769 C CA . LYS A 1 97 ? -7.891 -5.452 7.489 1.00 94.88 97 LYS A CA 1
ATOM 770 C C . LYS A 1 97 ? -7.545 -5.269 8.964 1.00 94.88 97 LYS A C 1
ATOM 772 O O . LYS A 1 97 ? -8.089 -4.374 9.601 1.00 94.88 97 LYS A O 1
ATOM 777 N N . GLU A 1 98 ? -6.618 -6.071 9.485 1.00 93.56 98 GLU A N 1
ATOM 778 C CA . GLU A 1 98 ? -6.118 -5.929 10.858 1.00 93.56 98 GLU A CA 1
ATOM 779 C C . GLU A 1 98 ? -5.505 -4.543 11.085 1.00 93.56 98 GLU A C 1
ATOM 781 O O . GLU A 1 98 ? -5.834 -3.885 12.072 1.00 93.56 98 GLU A O 1
ATOM 786 N N . LEU A 1 99 ? -4.681 -4.063 10.146 1.00 94.69 99 LEU A N 1
ATOM 787 C CA . LEU A 1 99 ? -4.078 -2.733 10.219 1.00 94.69 99 LEU A CA 1
ATOM 788 C C . LEU A 1 99 ? -5.137 -1.615 10.214 1.00 94.69 99 LEU A C 1
ATOM 790 O O . LEU A 1 99 ? -5.037 -0.692 11.015 1.00 94.69 99 LEU A O 1
ATOM 794 N N . LEU A 1 100 ? -6.153 -1.702 9.345 1.00 94.06 100 LEU A N 1
ATOM 795 C CA . LEU A 1 100 ? -7.222 -0.698 9.249 1.00 94.06 100 LEU A CA 1
ATOM 796 C C . LEU A 1 100 ? -8.236 -0.764 10.402 1.00 94.06 100 LEU A C 1
ATOM 798 O O . LEU A 1 100 ? -8.949 0.207 10.631 1.00 94.06 100 LEU A O 1
ATOM 802 N N . SER A 1 101 ? -8.310 -1.874 11.144 1.00 90.50 101 SER A N 1
ATOM 803 C CA . SER A 1 101 ? -9.243 -2.016 12.273 1.00 90.50 101 SER A CA 1
ATOM 804 C C . SER A 1 101 ? -8.974 -1.036 13.425 1.00 90.50 101 SER A C 1
ATOM 806 O O . SER A 1 101 ? -9.849 -0.821 14.261 1.00 90.50 101 SER A O 1
ATOM 808 N N . GLY A 1 102 ? -7.761 -0.474 13.500 1.00 80.81 102 GLY A N 1
ATOM 809 C CA . GLY A 1 102 ? -7.347 0.510 14.506 1.00 80.81 102 GLY A CA 1
ATOM 810 C C . GLY A 1 102 ? -7.129 -0.039 15.922 1.00 80.81 102 GLY A C 1
ATOM 811 O O . GLY A 1 102 ? -6.574 0.662 16.760 1.00 80.81 102 GLY A O 1
ATOM 812 N N . GLN A 1 103 ? -7.509 -1.288 16.212 1.00 82.88 103 GLN A N 1
ATOM 813 C CA . GLN A 1 103 ? -7.398 -1.854 17.564 1.00 82.88 103 GLN A CA 1
ATOM 814 C C . GLN A 1 103 ? -5.952 -2.193 17.954 1.00 82.88 103 GLN A C 1
ATOM 816 O O . GLN A 1 103 ? -5.565 -2.005 19.104 1.00 82.88 103 GLN A O 1
ATOM 821 N N . LEU A 1 104 ? -5.154 -2.693 17.004 1.00 88.06 104 LEU A N 1
ATOM 822 C CA . LEU A 1 104 ? -3.785 -3.178 17.227 1.00 88.06 104 LEU A CA 1
ATOM 823 C C . LEU A 1 104 ? -2.859 -2.820 16.052 1.00 88.06 104 LEU A C 1
ATOM 825 O O . LEU A 1 104 ? -2.051 -3.630 15.600 1.00 88.06 104 LEU A O 1
ATOM 829 N N . GLU A 1 105 ? -2.960 -1.592 15.537 1.00 91.94 105 GLU A N 1
ATOM 830 C CA . GLU A 1 105 ? -2.232 -1.146 14.336 1.00 91.94 105 GLU A CA 1
ATOM 831 C C . GLU A 1 105 ? -0.702 -1.321 14.436 1.00 91.94 105 GLU A C 1
ATOM 833 O O . GLU A 1 105 ? -0.046 -1.746 13.481 1.00 91.94 105 GLU A O 1
ATOM 838 N N . HIS A 1 106 ? -0.127 -1.073 15.616 1.00 92.06 106 HIS A N 1
ATOM 839 C CA . HIS A 1 106 ? 1.301 -1.259 15.877 1.00 92.06 106 HIS A CA 1
ATOM 840 C C . HIS A 1 106 ? 1.713 -2.731 15.841 1.00 92.06 106 HIS A C 1
ATOM 842 O O . HIS A 1 106 ? 2.779 -3.066 15.324 1.00 92.06 106 HIS A O 1
ATOM 848 N N . GLU A 1 107 ? 0.875 -3.612 16.383 1.00 92.50 107 GLU A N 1
ATOM 849 C CA . GLU A 1 107 ? 1.129 -5.048 16.402 1.00 92.50 107 GLU A CA 1
ATOM 850 C C . GLU A 1 107 ? 0.974 -5.643 15.000 1.00 92.50 107 GLU A C 1
ATOM 852 O O . GLU A 1 107 ? 1.835 -6.405 14.557 1.00 92.50 107 GLU A O 1
ATOM 857 N N . ALA A 1 108 ? -0.070 -5.241 14.268 1.00 92.31 108 ALA A N 1
ATOM 858 C CA . ALA A 1 108 ? -0.281 -5.620 12.875 1.00 92.31 108 ALA A CA 1
ATOM 859 C C . ALA A 1 108 ? 0.929 -5.222 12.012 1.00 92.31 108 ALA A C 1
ATOM 861 O O . ALA A 1 108 ? 1.458 -6.039 11.250 1.00 92.31 108 ALA A O 1
ATOM 862 N N . LEU A 1 109 ? 1.435 -3.996 12.194 1.00 92.06 109 LEU A N 1
ATOM 863 C CA . LEU A 1 109 ? 2.658 -3.532 11.546 1.00 92.06 109 LEU A CA 1
ATOM 864 C C . LEU A 1 109 ? 3.878 -4.375 11.935 1.00 92.06 109 LEU A C 1
ATOM 866 O O . LEU A 1 109 ? 4.609 -4.838 11.056 1.00 92.06 109 LEU A O 1
ATOM 870 N N . LEU A 1 110 ? 4.090 -4.595 13.233 1.00 92.75 110 LEU A N 1
ATOM 871 C CA . LEU A 1 110 ? 5.221 -5.365 13.747 1.00 92.75 110 LEU A CA 1
ATOM 872 C C . LEU A 1 110 ? 5.231 -6.791 13.186 1.00 92.75 110 LEU A C 1
ATOM 874 O O . LEU A 1 110 ? 6.267 -7.255 12.713 1.00 92.75 110 LEU A O 1
ATOM 878 N N . ARG A 1 111 ? 4.080 -7.472 13.170 1.00 92.19 111 ARG A N 1
ATOM 879 C CA . ARG A 1 111 ? 3.936 -8.825 12.613 1.00 92.19 111 ARG A CA 1
ATOM 880 C C . ARG A 1 111 ? 4.365 -8.877 11.147 1.00 92.19 111 ARG A C 1
ATOM 882 O O . ARG A 1 111 ? 5.061 -9.814 10.760 1.00 92.19 111 ARG A O 1
ATOM 889 N N . GLN A 1 112 ? 4.003 -7.881 10.336 1.00 91.38 112 GLN A N 1
ATOM 890 C CA . GLN A 1 112 ? 4.447 -7.823 8.938 1.00 91.38 112 GLN A CA 1
ATOM 891 C C . GLN A 1 112 ? 5.933 -7.485 8.800 1.00 91.38 112 GLN A C 1
ATOM 893 O O . GLN A 1 112 ? 6.611 -8.055 7.946 1.00 91.38 112 GLN A O 1
ATOM 898 N N . MET A 1 113 ? 6.475 -6.623 9.664 1.00 89.06 113 MET A N 1
ATOM 899 C CA . MET A 1 113 ? 7.912 -6.341 9.694 1.00 89.06 113 MET A CA 1
ATOM 900 C C . MET A 1 113 ? 8.739 -7.580 10.058 1.00 89.06 113 MET A C 1
ATOM 902 O O . MET A 1 113 ? 9.777 -7.810 9.446 1.00 89.06 113 MET A O 1
ATOM 906 N N . LEU A 1 114 ? 8.271 -8.409 10.995 1.00 90.38 114 LEU A N 1
ATOM 907 C CA . LEU A 1 114 ? 8.935 -9.664 11.371 1.00 90.38 114 LEU A CA 1
ATOM 908 C C . LEU A 1 114 ? 8.896 -10.714 10.250 1.00 90.38 114 LEU A C 1
ATOM 910 O O . LEU A 1 114 ? 9.828 -11.501 10.109 1.00 90.38 114 LEU A O 1
ATOM 914 N N . LYS A 1 115 ? 7.837 -10.709 9.431 1.00 86.75 115 LYS A N 1
ATOM 915 C CA . LYS A 1 115 ? 7.700 -11.569 8.241 1.00 86.75 115 LYS A CA 1
ATOM 916 C C . LYS A 1 115 ? 8.474 -11.041 7.030 1.00 86.75 115 LYS A C 1
ATOM 918 O O . LYS A 1 115 ? 8.587 -11.743 6.021 1.00 86.75 115 LYS A O 1
ATOM 923 N N . PHE A 1 116 ? 8.978 -9.807 7.089 1.00 84.12 116 PHE A N 1
ATOM 924 C CA . PHE A 1 116 ? 9.692 -9.202 5.977 1.00 84.12 116 PHE A CA 1
ATOM 925 C C . PHE A 1 116 ? 11.029 -9.913 5.759 1.00 84.12 116 PHE A C 1
ATOM 927 O O . PHE A 1 116 ? 11.915 -9.912 6.610 1.00 84.12 116 PHE A O 1
ATOM 934 N N . GLN A 1 117 ? 11.185 -10.503 4.579 1.00 80.38 117 GLN A N 1
ATOM 935 C CA . GLN A 1 117 ? 12.360 -11.285 4.212 1.00 80.38 117 GLN A CA 1
ATOM 936 C C . GLN A 1 117 ? 12.837 -10.937 2.806 1.00 80.38 117 GLN A C 1
ATOM 938 O O . GLN A 1 117 ? 12.073 -10.450 1.971 1.00 80.38 117 GLN A O 1
ATOM 943 N N . LEU A 1 118 ? 14.114 -11.212 2.544 1.00 77.69 118 LEU A N 1
ATOM 944 C CA . LEU A 1 118 ? 14.719 -11.141 1.220 1.00 77.69 118 LEU A CA 1
ATOM 945 C C . LEU A 1 118 ? 15.469 -12.453 0.942 1.00 77.69 118 LEU A C 1
ATOM 947 O O . LEU A 1 118 ? 16.336 -12.821 1.740 1.00 77.69 118 LEU A O 1
ATOM 951 N N . PRO A 1 119 ? 15.197 -13.136 -0.185 1.00 76.88 119 PRO A N 1
ATOM 952 C CA . PRO A 1 119 ? 14.194 -12.806 -1.206 1.00 76.88 119 PRO A CA 1
ATOM 953 C C . PRO A 1 119 ? 12.749 -13.002 -0.709 1.00 76.88 119 PRO A C 1
ATOM 955 O O . PRO A 1 119 ? 12.500 -13.732 0.243 1.00 76.88 119 PRO A O 1
ATOM 958 N N . SER A 1 120 ? 11.783 -12.375 -1.380 1.00 75.06 120 SER A N 1
ATOM 959 C CA . SER A 1 120 ? 10.346 -12.593 -1.137 1.00 75.06 120 SER A CA 1
ATOM 960 C C . SER A 1 120 ? 9.563 -12.599 -2.452 1.00 75.06 120 SER A C 1
ATOM 962 O O . SER A 1 120 ? 10.127 -12.221 -3.484 1.00 75.06 120 SER A O 1
ATOM 964 N N . PRO A 1 121 ? 8.266 -12.975 -2.465 1.00 76.75 121 PRO A N 1
ATOM 965 C CA . PRO A 1 121 ? 7.437 -12.881 -3.671 1.00 76.75 121 PRO A CA 1
ATOM 966 C C . PRO A 1 121 ? 7.482 -11.496 -4.342 1.00 76.75 121 PRO A C 1
ATOM 968 O O . PRO A 1 121 ? 7.425 -11.400 -5.571 1.00 76.75 121 PRO A O 1
ATOM 971 N N . TYR A 1 122 ? 7.666 -10.438 -3.542 1.00 71.94 122 TYR A N 1
ATOM 972 C CA . TYR A 1 122 ? 7.781 -9.047 -3.990 1.00 71.94 122 TYR A CA 1
ATOM 973 C C . TYR A 1 122 ? 9.221 -8.580 -4.254 1.00 71.94 122 TYR A C 1
ATOM 975 O O . TYR A 1 122 ? 9.418 -7.545 -4.886 1.00 71.94 122 TYR A O 1
ATOM 983 N N . HIS A 1 123 ? 10.226 -9.347 -3.830 1.00 74.50 123 HIS A N 1
ATOM 984 C CA . HIS A 1 123 ? 11.646 -9.072 -4.048 1.00 74.50 123 HIS A CA 1
ATOM 985 C C . HIS A 1 123 ? 12.317 -10.305 -4.641 1.00 74.50 123 HIS A C 1
ATOM 987 O O . HIS A 1 123 ? 13.062 -11.036 -3.979 1.00 74.50 123 HIS A O 1
ATOM 993 N N . LYS A 1 124 ? 12.003 -10.551 -5.914 1.00 71.88 124 LYS A N 1
ATOM 994 C CA . LYS A 1 124 ? 12.559 -11.672 -6.662 1.00 71.88 124 LYS A CA 1
ATOM 995 C C . LYS A 1 124 ? 14.037 -11.434 -6.948 1.00 71.88 124 LYS A C 1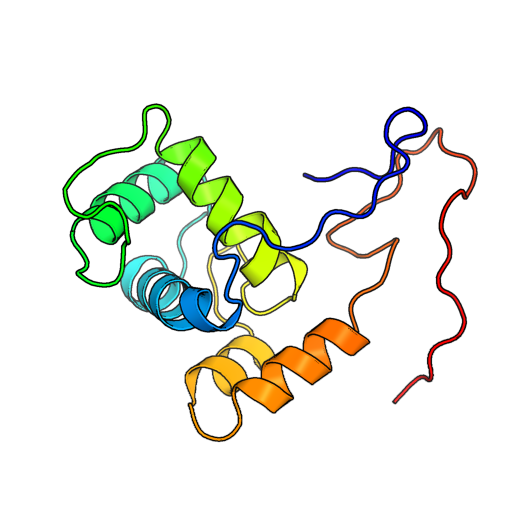
ATOM 997 O O . LYS A 1 124 ? 14.493 -10.316 -7.202 1.00 71.88 124 LYS A O 1
ATOM 1002 N N . LYS A 1 125 ? 14.784 -12.528 -6.917 1.00 70.19 125 LYS A N 1
ATOM 1003 C CA . LYS A 1 125 ? 16.191 -12.561 -7.283 1.00 70.19 125 LYS A CA 1
ATOM 1004 C C . LYS A 1 125 ? 16.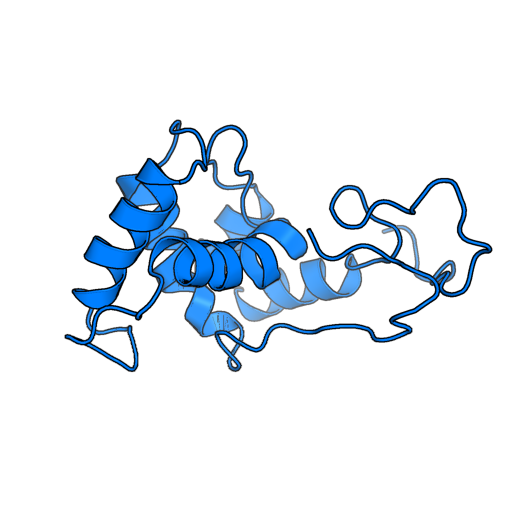332 -12.408 -8.802 1.00 70.19 125 LYS A C 1
ATOM 1006 O O . LYS A 1 125 ? 15.558 -13.000 -9.550 1.00 70.19 125 LYS A O 1
ATOM 1011 N N . ASN A 1 126 ? 17.332 -11.658 -9.258 1.00 67.56 126 ASN A N 1
ATOM 1012 C CA . ASN A 1 126 ? 17.729 -11.691 -10.665 1.00 67.56 126 ASN A CA 1
ATOM 1013 C C . ASN A 1 126 ? 18.437 -13.030 -10.969 1.00 67.56 126 ASN A C 1
ATOM 1015 O O . ASN A 1 126 ? 19.265 -13.475 -10.171 1.00 67.56 126 ASN A O 1
ATOM 1019 N N . SER A 1 127 ? 18.141 -13.665 -12.106 1.00 62.53 127 SER A N 1
ATOM 1020 C CA . SER A 1 127 ? 18.664 -14.989 -12.490 1.00 62.53 127 SER A CA 1
ATOM 1021 C C . SER A 1 127 ? 20.198 -15.086 -12.435 1.00 62.53 127 SER A C 1
ATOM 1023 O O . SER A 1 127 ? 20.731 -16.150 -12.136 1.00 62.53 127 SER A O 1
ATOM 1025 N N . ASN A 1 128 ? 20.909 -13.963 -12.601 1.00 59.31 128 ASN A N 1
ATOM 1026 C CA . ASN A 1 128 ? 22.376 -13.893 -12.628 1.00 59.31 128 ASN A CA 1
ATOM 1027 C C . ASN A 1 128 ? 23.063 -13.470 -11.304 1.00 59.31 128 ASN A C 1
ATOM 1029 O O . ASN A 1 128 ? 24.280 -13.223 -11.292 1.00 59.31 128 ASN A O 1
ATOM 1033 N N . SER A 1 129 ? 22.349 -13.355 -10.173 1.00 57.25 129 SER A N 1
ATOM 1034 C CA . SER A 1 129 ? 22.965 -12.964 -8.889 1.00 57.25 129 SER A CA 1
ATOM 1035 C C . SER A 1 129 ? 23.443 -14.162 -8.041 1.00 57.25 129 SER A C 1
ATOM 1037 O O . SER A 1 129 ? 22.742 -15.155 -7.872 1.00 57.25 129 SER A O 1
ATOM 1039 N N . ARG A 1 130 ? 24.667 -14.106 -7.482 1.00 53.03 130 ARG A N 1
ATOM 1040 C CA . ARG A 1 130 ? 25.073 -14.984 -6.358 1.00 53.03 130 ARG A CA 1
ATOM 1041 C C . ARG A 1 130 ? 24.383 -14.455 -5.099 1.00 53.03 130 ARG A C 1
ATOM 1043 O O . ARG A 1 130 ? 24.152 -13.253 -5.014 1.00 53.03 130 ARG A O 1
ATOM 1050 N N . VAL A 1 131 ? 24.004 -15.329 -4.169 1.00 53.03 131 VAL A N 1
ATOM 1051 C CA . VAL A 1 131 ? 23.316 -14.934 -2.926 1.00 53.03 131 VAL A CA 1
ATOM 1052 C C . VAL A 1 131 ? 24.209 -13.951 -2.156 1.00 53.03 131 VAL A C 1
ATOM 1054 O O . VAL A 1 131 ? 25.298 -14.323 -1.740 1.00 53.03 131 VAL A O 1
ATOM 1057 N N . VAL A 1 132 ? 23.778 -12.691 -2.031 1.00 56.97 132 VAL A N 1
ATOM 1058 C CA . VAL A 1 132 ? 24.451 -11.660 -1.207 1.00 56.97 132 VAL A CA 1
ATOM 1059 C C . VAL A 1 132 ? 23.688 -11.428 0.100 1.00 56.97 132 VAL A C 1
ATOM 1061 O O . VAL A 1 132 ? 24.292 -11.096 1.110 1.00 56.97 132 VAL A O 1
ATOM 1064 N N . PHE A 1 133 ? 22.372 -11.656 0.093 1.00 53.47 133 PHE A N 1
ATOM 1065 C CA . PHE A 1 133 ? 21.498 -11.551 1.256 1.00 53.47 133 PHE A CA 1
ATOM 1066 C C . PHE A 1 133 ? 20.689 -12.840 1.394 1.00 53.47 133 PHE A C 1
ATOM 1068 O O . PHE A 1 133 ? 20.054 -13.278 0.434 1.00 53.47 133 PHE A O 1
ATOM 1075 N N . GLY A 1 134 ? 20.740 -13.438 2.581 1.00 50.97 134 GLY A N 1
ATOM 1076 C CA . GLY A 1 134 ? 19.905 -14.559 2.988 1.00 50.97 134 GLY A CA 1
ATOM 1077 C C . GLY A 1 134 ? 19.650 -14.445 4.483 1.00 50.97 134 GLY A C 1
ATOM 1078 O O . GLY A 1 134 ? 20.501 -14.824 5.279 1.00 50.97 134 GLY A O 1
ATOM 1079 N N . SER A 1 135 ? 18.499 -13.890 4.862 1.00 45.66 135 SER A N 1
ATOM 1080 C CA . SER A 1 135 ? 18.020 -13.968 6.244 1.00 45.66 135 SER A CA 1
ATOM 1081 C C . SER A 1 135 ? 17.264 -15.285 6.400 1.00 45.66 135 SER A C 1
ATOM 1083 O O . SER A 1 135 ? 16.041 -15.319 6.354 1.00 45.66 135 SER A O 1
ATOM 1085 N N . ASN A 1 136 ? 18.000 -16.390 6.494 1.00 44.06 136 ASN A N 1
ATOM 1086 C CA . ASN A 1 136 ? 17.433 -17.701 6.804 1.00 44.06 136 ASN A CA 1
ATOM 1087 C C . ASN A 1 136 ? 17.806 -18.073 8.237 1.00 44.06 136 ASN A C 1
ATOM 1089 O O . ASN A 1 136 ? 18.595 -18.982 8.411 1.00 44.06 136 ASN A O 1
ATOM 1093 N N . HIS A 1 137 ? 17.271 -17.369 9.240 1.00 40.25 137 HIS A N 1
ATOM 1094 C CA . HIS A 1 137 ? 17.187 -17.848 10.632 1.00 40.25 137 HIS A CA 1
ATOM 1095 C C . HIS A 1 137 ? 16.174 -17.006 11.432 1.00 40.25 137 HIS A C 1
ATOM 1097 O O . HIS A 1 137 ? 16.537 -16.379 12.420 1.00 40.25 137 HIS A O 1
ATOM 1103 N N . ILE A 1 138 ? 14.902 -16.949 11.022 1.00 40.12 138 ILE A N 1
ATOM 1104 C CA . ILE A 1 138 ? 13.830 -16.451 11.904 1.00 40.12 138 ILE A CA 1
ATOM 1105 C C . ILE A 1 138 ? 12.656 -17.434 11.850 1.00 40.12 138 ILE A C 1
ATOM 1107 O O . ILE A 1 138 ? 12.285 -17.929 10.787 1.00 40.12 138 ILE A O 1
ATOM 1111 N N . LEU A 1 139 ? 12.189 -17.782 13.047 1.00 33.19 139 LEU A N 1
ATOM 1112 C CA . LEU A 1 139 ? 11.306 -18.884 13.415 1.00 33.19 139 LEU A CA 1
ATOM 1113 C C . LEU A 1 139 ? 10.038 -18.949 12.552 1.00 33.19 139 LEU A C 1
ATOM 1115 O O . LEU A 1 139 ? 9.347 -17.950 12.361 1.00 33.19 139 LEU A O 1
ATOM 1119 N N . LYS A 1 140 ? 9.721 -20.158 12.075 1.00 26.73 140 LYS A N 1
ATOM 1120 C CA . LYS A 1 140 ? 8.381 -20.486 11.586 1.00 26.73 140 LYS A CA 1
ATOM 1121 C C . LYS A 1 140 ? 7.434 -20.402 12.789 1.00 26.73 140 LYS A C 1
ATOM 1123 O O . LYS A 1 140 ? 7.540 -21.244 13.678 1.00 26.73 140 LYS A O 1
ATOM 1128 N N . PHE A 1 141 ? 6.579 -19.386 12.819 1.00 36.16 141 PHE A N 1
ATOM 1129 C CA . PHE A 1 141 ? 5.370 -19.364 13.642 1.00 36.16 141 PHE A CA 1
ATOM 1130 C C . PHE A 1 141 ? 4.184 -19.755 12.768 1.00 36.16 141 PHE A C 1
ATOM 1132 O O . PHE A 1 141 ? 4.149 -19.279 11.606 1.00 36.16 141 PHE A O 1
#

Foldseek 3Di:
DDEPDPVDPDDDAQVVPPPQLLCLVLLVLCCVPQPPHALDQVSQLVSQVVVLCDPSDPNNPDRDPRSSVSSCSSCLRRCVQLPQFDVRPTDGDPLVVVCNVPPCVVVSSVVSVLVRFPPDPSHDHDPPDDPPDGPPDDDDD

pLDDT: mean 80.27, std 16.55, range [26.73, 96.44]